Protein AF-A0A7K9TQT8-F1 (afdb_monomer_lite)

Secondary structure (DSSP, 8-state):
--SGGGSSTT-EEEEETTEEEEE--------S-S---HHHHHTSPP---SS---EEEEEEETTTTEEEEEEE-SSS--SS-BSSHHHHHHH-

Sequence (92 aa):
CSSDGNCPGSERCCSTGCGRECRLPAEGPAASNGPVSLGDICYLPPVPGPCKGRFLRYAYNPATGTCQPFTYGGCGGNPNNFRMVKECQQVC

Structure (mmCIF, N/CA/C/O backbone):
data_AF-A0A7K9TQT8-F1
#
_entry.id   AF-A0A7K9TQT8-F1
#
loop_
_atom_site.group_PDB
_atom_site.id
_atom_site.type_symbol
_atom_site.label_atom_id
_atom_site.label_alt_id
_atom_site.label_comp_id
_atom_site.label_asym_id
_atom_site.label_entity_id
_atom_site.label_seq_id
_atom_site.pdbx_PDB_ins_code
_atom_site.Cartn_x
_atom_site.Cartn_y
_atom_site.Cartn_z
_atom_site.occupancy
_atom_site.B_iso_or_equiv
_atom_site.auth_seq_id
_atom_site.auth_comp_id
_atom_site.auth_asym_id
_atom_site.auth_atom_id
_atom_site.pdbx_PDB_model_num
ATOM 1 N N . CYS A 1 1 ? 3.543 37.899 10.092 1.00 85.31 1 CYS A N 1
ATOM 2 C CA . CYS A 1 1 ? 3.268 37.142 11.341 1.00 85.31 1 CYS A CA 1
ATOM 3 C C . CYS A 1 1 ? 4.482 37.114 12.262 1.00 85.31 1 CYS A C 1
ATOM 5 O O . CYS A 1 1 ? 5.602 37.294 11.793 1.00 85.31 1 CYS A O 1
ATOM 7 N N . SER A 1 2 ? 4.278 36.861 13.558 1.00 88.19 2 SER A N 1
ATOM 8 C CA . SER A 1 2 ? 5.375 36.733 14.535 1.00 88.19 2 SER A CA 1
ATOM 9 C C . SER A 1 2 ? 5.626 35.289 14.982 1.00 88.19 2 SER A C 1
ATOM 11 O O . SER A 1 2 ? 6.758 34.961 15.333 1.00 88.19 2 SER A O 1
ATOM 13 N N . SER A 1 3 ? 4.599 34.438 14.922 1.00 88.25 3 SER A N 1
ATOM 14 C CA . SER A 1 3 ? 4.609 33.004 15.238 1.00 88.25 3 SER A CA 1
ATOM 15 C C . SER A 1 3 ? 3.466 32.294 14.496 1.00 88.25 3 SER A C 1
ATOM 17 O O . SER A 1 3 ? 2.572 32.960 13.970 1.00 88.25 3 SER A O 1
ATOM 19 N N . ASP A 1 4 ? 3.481 30.957 14.460 1.00 87.62 4 ASP A N 1
ATOM 20 C CA . ASP A 1 4 ? 2.464 30.144 13.767 1.00 87.62 4 ASP A CA 1
ATOM 21 C C . ASP A 1 4 ? 1.035 30.433 14.260 1.00 87.62 4 ASP A C 1
ATOM 23 O O . ASP A 1 4 ? 0.114 30.534 13.462 1.00 87.62 4 ASP A O 1
ATOM 27 N N . GLY A 1 5 ? 0.847 30.671 15.563 1.00 86.75 5 GLY A N 1
ATOM 28 C CA . GLY A 1 5 ? -0.470 30.964 16.149 1.00 86.75 5 GLY A CA 1
ATOM 29 C C . GLY A 1 5 ? -1.041 32.347 15.810 1.00 86.75 5 GLY A C 1
ATOM 30 O O . GLY A 1 5 ? -2.108 32.706 16.294 1.00 86.75 5 GLY A O 1
ATOM 31 N N . ASN A 1 6 ? -0.322 33.164 15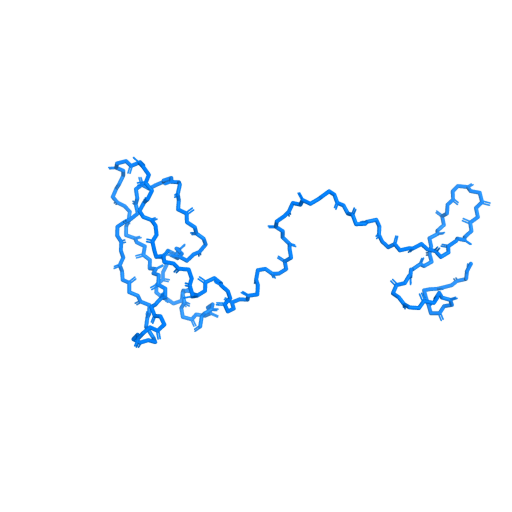.038 1.00 92.06 6 ASN A N 1
ATOM 32 C CA . ASN A 1 6 ? -0.827 34.430 14.495 1.00 92.06 6 ASN A CA 1
ATOM 33 C C . ASN A 1 6 ? -1.306 34.286 13.045 1.00 92.06 6 ASN A C 1
ATOM 35 O O . ASN A 1 6 ? -1.684 35.290 12.443 1.00 92.06 6 ASN A O 1
ATOM 39 N N . CYS A 1 7 ? -1.265 33.073 12.490 1.00 89.75 7 CYS A N 1
ATOM 40 C CA . CYS A 1 7 ? -1.718 32.795 11.139 1.00 89.75 7 CYS A CA 1
ATOM 41 C C . CYS A 1 7 ? -3.126 32.180 11.131 1.00 89.75 7 CYS A C 1
ATOM 43 O O . CYS A 1 7 ? -3.450 31.374 12.007 1.00 89.75 7 CYS A O 1
ATOM 45 N N . PRO A 1 8 ? -3.989 32.576 10.181 1.00 89.12 8 PRO A N 1
ATOM 46 C CA . PRO A 1 8 ? -5.335 32.035 10.069 1.00 89.12 8 PRO A CA 1
ATOM 47 C C . PRO A 1 8 ? -5.317 30.580 9.575 1.00 89.12 8 PRO A C 1
ATOM 49 O O . PRO A 1 8 ? -4.548 30.196 8.696 1.00 89.12 8 PRO A O 1
ATOM 52 N N . GLY A 1 9 ? -6.213 29.758 10.122 1.00 85.75 9 GLY A N 1
ATOM 53 C CA . GLY A 1 9 ? -6.376 28.370 9.687 1.00 85.75 9 GLY A CA 1
ATOM 54 C C . GLY A 1 9 ? -5.150 27.497 9.977 1.00 85.75 9 GLY A C 1
ATOM 55 O O . GLY A 1 9 ? -4.705 27.406 11.118 1.00 85.75 9 GLY A O 1
ATOM 56 N N . SER A 1 10 ? -4.653 26.805 8.949 1.00 84.44 10 SER A N 1
ATOM 57 C CA . SER A 1 10 ? -3.506 25.882 9.011 1.00 84.44 10 SER A CA 1
ATOM 58 C C . SER A 1 10 ? -2.198 26.490 8.484 1.00 84.44 10 SER A C 1
ATOM 60 O O . SER A 1 10 ? -1.213 25.779 8.265 1.00 84.44 10 SER A O 1
ATOM 62 N N . GLU A 1 11 ? -2.181 27.799 8.255 1.00 90.75 11 GLU A N 1
ATOM 63 C CA . GLU A 1 11 ? -0.997 28.526 7.817 1.00 90.75 11 GLU A CA 1
ATOM 64 C C . GLU A 1 11 ? 0.080 28.568 8.903 1.00 90.75 11 GLU A C 1
ATOM 66 O O . GLU A 1 11 ? -0.194 28.487 10.101 1.00 90.75 11 GLU A O 1
ATOM 71 N N . ARG A 1 12 ? 1.337 28.710 8.478 1.00 88.56 12 ARG A N 1
ATOM 72 C CA . ARG A 1 12 ? 2.481 28.821 9.386 1.00 88.56 12 ARG A CA 1
ATOM 73 C C . ARG A 1 12 ? 3.274 30.071 9.083 1.00 88.56 12 ARG A C 1
ATOM 75 O O . ARG A 1 12 ? 3.252 30.585 7.963 1.00 88.56 12 ARG A O 1
ATOM 82 N N . CYS A 1 13 ? 3.987 30.554 10.090 1.00 92.75 13 CYS A N 1
ATOM 83 C CA . CYS A 1 13 ? 4.739 31.780 9.955 1.00 92.75 13 CYS A CA 1
ATOM 84 C C . CYS A 1 13 ? 6.127 31.506 9.380 1.00 92.75 13 CYS A C 1
ATOM 86 O O . CYS A 1 13 ? 6.998 30.963 10.061 1.00 92.75 13 CYS A O 1
ATOM 88 N N . CYS A 1 14 ? 6.362 31.914 8.134 1.00 91.50 14 CYS A N 1
ATOM 89 C CA . CYS A 1 14 ? 7.641 31.715 7.464 1.00 91.50 14 CYS A CA 1
ATOM 90 C C . CYS A 1 14 ? 8.421 33.025 7.344 1.00 91.50 14 CYS A C 1
ATOM 92 O O . CYS A 1 14 ? 7.896 34.050 6.909 1.00 91.50 14 CYS A O 1
ATOM 94 N N . SER A 1 15 ? 9.713 32.974 7.668 1.00 90.88 15 SER A N 1
ATOM 95 C CA . SER A 1 15 ? 10.655 34.051 7.359 1.00 90.88 15 SER A CA 1
ATOM 96 C C . SER A 1 15 ? 11.085 33.932 5.899 1.00 90.88 15 SER A C 1
ATOM 98 O O . SER A 1 15 ? 11.888 33.076 5.540 1.00 90.88 15 SER A O 1
ATOM 100 N N . THR A 1 16 ? 10.529 34.782 5.049 1.00 82.25 16 THR A N 1
ATOM 101 C CA . THR A 1 16 ? 11.031 35.018 3.693 1.00 82.25 16 THR A CA 1
ATOM 102 C C . THR A 1 16 ? 12.282 35.900 3.744 1.00 82.25 16 THR A C 1
ATOM 104 O O . THR A 1 16 ? 12.546 36.559 4.750 1.00 82.25 16 THR A O 1
ATOM 107 N N . GLY A 1 17 ? 13.039 35.967 2.645 1.00 81.06 17 GLY A N 1
ATOM 108 C CA . GLY A 1 17 ? 14.232 36.821 2.548 1.00 81.06 17 GLY A CA 1
ATOM 109 C C . GLY A 1 17 ? 13.977 38.323 2.752 1.00 81.06 17 GLY A C 1
ATOM 110 O O . GLY A 1 17 ? 14.928 39.060 2.985 1.00 81.06 17 GLY A O 1
ATOM 111 N N . CYS A 1 18 ? 12.717 38.777 2.706 1.00 85.38 18 CYS A N 1
ATOM 112 C CA . CYS A 1 18 ? 12.339 40.179 2.919 1.00 85.38 18 CYS A CA 1
ATOM 113 C C . CYS A 1 18 ? 11.501 40.417 4.188 1.00 85.38 18 CYS A C 1
ATOM 115 O O . CYS A 1 18 ? 11.350 41.564 4.599 1.00 85.38 18 CYS A O 1
ATOM 117 N N . GLY A 1 19 ? 10.941 39.379 4.816 1.00 88.62 19 GLY A N 1
ATOM 118 C CA . GLY A 1 19 ? 10.030 39.553 5.951 1.00 88.62 19 GLY A CA 1
ATOM 119 C C . GLY A 1 19 ? 9.310 38.277 6.379 1.00 88.62 19 GLY A C 1
ATOM 120 O O . GLY A 1 19 ? 9.545 37.206 5.827 1.00 88.62 19 GLY A O 1
ATOM 121 N N . ARG A 1 20 ? 8.423 38.376 7.373 1.00 92.38 20 ARG A N 1
ATOM 122 C CA . ARG A 1 20 ? 7.656 37.231 7.889 1.00 92.38 2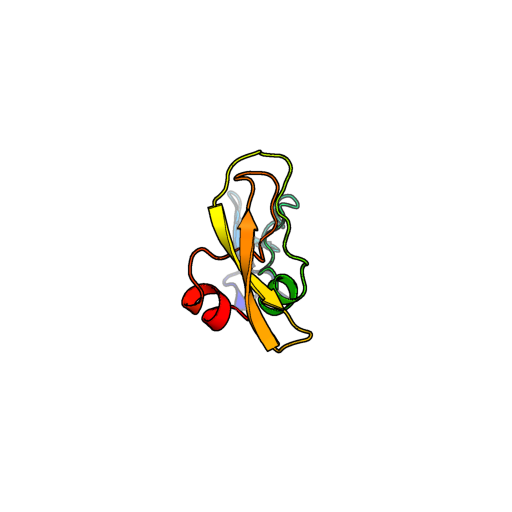0 ARG A CA 1
ATOM 123 C C . ARG A 1 20 ? 6.225 37.232 7.379 1.00 92.38 20 ARG A C 1
ATOM 125 O O . ARG A 1 20 ? 5.463 38.135 7.725 1.00 92.38 20 ARG A O 1
ATOM 132 N N . GLU A 1 21 ? 5.844 36.174 6.683 1.00 92.12 21 GLU A N 1
ATOM 133 C CA . GLU A 1 21 ? 4.517 36.028 6.085 1.00 92.12 21 GLU A CA 1
ATOM 134 C C . GLU A 1 21 ? 3.857 34.716 6.519 1.00 92.12 21 GLU A C 1
ATOM 136 O O . GLU A 1 21 ? 4.547 33.711 6.727 1.00 92.12 21 GLU A O 1
ATOM 141 N N . CYS A 1 22 ? 2.533 34.736 6.685 1.00 91.19 22 CYS A N 1
ATOM 142 C CA . CYS A 1 22 ? 1.754 33.518 6.860 1.00 91.19 22 CYS A CA 1
ATOM 143 C C . CYS A 1 22 ? 1.634 32.836 5.510 1.00 91.19 22 CYS A C 1
ATOM 145 O O . CYS A 1 22 ? 1.148 33.412 4.539 1.00 91.19 22 CYS A O 1
ATOM 147 N N . ARG A 1 23 ? 2.120 31.604 5.429 1.00 89.75 23 ARG A N 1
ATOM 148 C CA . ARG A 1 23 ? 2.029 30.832 4.202 1.00 89.75 23 ARG A CA 1
ATOM 149 C C . ARG A 1 23 ? 1.513 29.452 4.536 1.00 89.75 23 ARG A C 1
ATOM 151 O O . ARG A 1 23 ? 1.967 28.817 5.493 1.00 89.75 23 ARG A O 1
ATOM 158 N N . LEU A 1 24 ? 0.583 28.977 3.719 1.00 84.19 24 LEU A N 1
ATOM 159 C CA . LEU A 1 24 ? 0.258 27.562 3.701 1.00 84.19 24 LEU A CA 1
ATOM 160 C C . LEU A 1 24 ? 1.546 26.786 3.386 1.00 84.19 24 LEU A C 1
ATOM 162 O O . LEU A 1 24 ? 2.301 27.200 2.493 1.00 84.19 24 LEU A O 1
ATOM 166 N N . PRO A 1 25 ? 1.838 25.688 4.104 1.00 76.12 25 PRO A N 1
ATOM 167 C CA . PRO A 1 25 ? 2.895 24.774 3.698 1.00 76.12 25 PRO A CA 1
ATOM 168 C C . PRO A 1 25 ? 2.706 24.465 2.215 1.00 76.12 25 PRO A C 1
ATOM 170 O O . PRO A 1 25 ? 1.589 24.168 1.800 1.00 76.12 25 PRO A O 1
ATOM 173 N N . ALA A 1 26 ? 3.759 24.620 1.408 1.00 65.69 26 ALA A N 1
ATOM 174 C CA . ALA A 1 26 ? 3.657 24.330 -0.013 1.00 65.69 26 ALA A CA 1
ATOM 175 C C . ALA A 1 26 ? 3.155 22.889 -0.157 1.00 65.69 26 ALA A C 1
ATOM 177 O O . ALA A 1 26 ? 3.853 21.958 0.248 1.00 65.69 26 ALA A O 1
ATOM 178 N N . GLU A 1 27 ? 1.942 22.718 -0.686 1.00 59.31 27 GLU A N 1
ATOM 179 C CA . GLU A 1 27 ? 1.471 21.420 -1.140 1.00 59.31 27 GLU A CA 1
ATOM 180 C C . GLU A 1 27 ? 2.420 21.013 -2.264 1.00 59.31 27 GLU A C 1
ATOM 182 O O . GLU A 1 27 ? 2.377 21.534 -3.381 1.00 59.31 27 GLU A O 1
ATOM 187 N N . GLY A 1 28 ? 3.396 20.179 -1.900 1.00 50.38 28 GLY A N 1
ATOM 188 C CA . GLY A 1 28 ? 4.346 19.595 -2.828 1.00 50.38 28 GLY A CA 1
ATOM 189 C C . GLY A 1 28 ? 3.611 18.838 -3.933 1.00 50.38 28 GLY A C 1
ATOM 190 O O . GLY A 1 28 ? 2.415 18.558 -3.815 1.00 50.38 28 GLY A O 1
ATOM 191 N N . PRO A 1 29 ? 4.312 18.502 -5.026 1.00 50.09 29 PRO A N 1
ATOM 192 C CA . PRO A 1 29 ? 3.679 17.897 -6.184 1.00 50.09 29 PRO A CA 1
ATOM 193 C C . PRO A 1 29 ? 2.968 16.623 -5.733 1.00 50.09 29 PRO A C 1
ATOM 195 O O . PRO A 1 29 ? 3.500 15.883 -4.905 1.00 50.09 29 PRO A O 1
ATOM 198 N N . ALA A 1 30 ? 1.773 16.380 -6.266 1.00 54.72 30 ALA A N 1
ATOM 199 C CA . ALA A 1 30 ? 1.035 15.146 -6.062 1.00 54.72 30 ALA A CA 1
ATOM 200 C C . ALA A 1 30 ? 1.962 13.926 -6.238 1.00 54.72 30 ALA A C 1
ATOM 202 O O . ALA A 1 30 ? 2.285 13.517 -7.350 1.00 54.72 30 ALA A O 1
ATOM 203 N N . ALA A 1 31 ? 2.396 13.358 -5.118 1.00 48.38 31 ALA A N 1
ATOM 204 C CA . ALA A 1 31 ? 3.147 12.119 -5.033 1.00 48.38 31 ALA A CA 1
ATOM 205 C C . ALA A 1 31 ? 2.587 11.328 -3.850 1.00 48.38 31 ALA A C 1
ATOM 207 O O . ALA A 1 31 ? 3.201 11.260 -2.792 1.00 48.38 31 ALA A O 1
ATOM 208 N N . SER A 1 32 ? 1.366 10.811 -4.030 1.00 49.84 32 SER A N 1
ATOM 209 C CA . SER A 1 32 ? 0.883 9.529 -3.487 1.00 49.84 32 SER A CA 1
ATOM 210 C C . SER A 1 32 ? 1.410 9.088 -2.109 1.00 49.84 32 SER A C 1
ATOM 212 O O . SER A 1 32 ? 1.791 7.934 -1.945 1.00 49.84 32 SER A O 1
ATOM 214 N N . ASN A 1 33 ? 1.440 9.991 -1.133 1.00 46.47 33 ASN A N 1
ATOM 215 C CA . ASN A 1 33 ? 1.737 9.720 0.270 1.00 46.47 33 ASN A CA 1
ATOM 216 C C . ASN A 1 33 ? 1.000 10.753 1.135 1.00 46.47 33 ASN A C 1
ATOM 218 O O . ASN A 1 33 ? 1.584 11.418 1.988 1.00 46.47 33 ASN A O 1
ATOM 222 N N . GLY A 1 34 ? -0.325 10.838 0.966 1.00 47.12 34 GLY A N 1
ATOM 223 C CA . GLY A 1 34 ? -1.124 10.940 2.188 1.00 47.12 34 GLY A CA 1
ATOM 224 C C . GLY A 1 34 ? -0.742 9.757 3.090 1.00 47.12 34 GLY A C 1
ATOM 225 O O . GLY A 1 34 ? -0.193 8.774 2.574 1.00 47.12 34 GLY A O 1
ATOM 226 N N . PRO A 1 35 ? -0.998 9.783 4.408 1.00 52.72 35 PRO A N 1
ATOM 227 C CA . PRO A 1 35 ? -1.092 8.511 5.104 1.00 52.72 35 PRO A CA 1
ATOM 228 C C . PRO A 1 35 ? -2.080 7.702 4.265 1.00 52.72 35 PRO A C 1
ATOM 230 O O . PRO A 1 35 ? -3.240 8.094 4.150 1.00 52.72 35 PRO A O 1
ATOM 233 N N . VAL A 1 36 ? -1.599 6.678 3.551 1.00 51.50 36 VAL A N 1
ATOM 234 C CA . VAL A 1 36 ? -2.497 5.683 2.986 1.00 51.50 36 VAL A CA 1
ATOM 235 C C . VAL A 1 36 ? -3.245 5.253 4.224 1.00 51.50 36 VAL A C 1
ATOM 237 O O . VAL A 1 36 ? -2.602 4.779 5.167 1.00 51.50 36 VAL A O 1
ATOM 240 N N . SER A 1 37 ? -4.525 5.626 4.315 1.00 57.22 37 SER A N 1
ATOM 241 C CA . SER A 1 37 ? -5.277 5.382 5.532 1.00 57.22 37 SER A CA 1
ATOM 242 C C . SER A 1 37 ? -5.100 3.899 5.775 1.00 57.22 37 SER A C 1
ATOM 244 O O . SER A 1 37 ? -5.265 3.119 4.842 1.00 57.22 37 SER A O 1
ATOM 246 N N . LEU A 1 38 ? -4.595 3.512 6.944 1.00 60.78 38 LEU A N 1
ATOM 247 C CA . LEU A 1 38 ? -4.095 2.150 7.149 1.00 60.78 38 LEU A CA 1
ATOM 248 C C . LEU A 1 38 ? -5.177 1.121 6.767 1.00 60.78 38 LEU A C 1
ATOM 250 O O . LEU A 1 38 ? -4.881 0.105 6.149 1.00 60.78 38 LEU A O 1
ATOM 254 N N . GLY A 1 39 ? -6.443 1.497 6.988 1.00 64.31 39 GLY A N 1
ATOM 255 C CA . GLY A 1 39 ? -7.620 0.785 6.505 1.00 64.31 39 GLY A CA 1
ATOM 256 C C . GLY A 1 39 ? -7.674 0.590 4.985 1.00 64.31 39 GLY A C 1
ATOM 257 O O . GLY A 1 39 ? -7.949 -0.519 4.549 1.00 64.31 39 GLY A O 1
ATOM 258 N N . ASP A 1 40 ? -7.361 1.593 4.164 1.00 82.81 40 ASP A N 1
ATOM 259 C CA . ASP A 1 40 ? -7.428 1.512 2.698 1.00 82.81 40 ASP A CA 1
ATOM 260 C C . ASP A 1 40 ? -6.497 0.433 2.127 1.00 82.81 40 ASP A C 1
ATOM 262 O O . ASP A 1 40 ? -6.868 -0.236 1.164 1.00 82.81 40 ASP A O 1
ATOM 266 N N . ILE A 1 41 ? -5.319 0.206 2.733 1.00 91.62 41 ILE A N 1
ATOM 267 C CA . ILE A 1 41 ? -4.394 -0.867 2.318 1.00 91.62 41 ILE A CA 1
ATOM 268 C C . ILE A 1 41 ? -5.071 -2.229 2.458 1.00 91.62 41 ILE A C 1
ATOM 270 O O . ILE A 1 41 ? -4.978 -3.071 1.568 1.00 91.62 41 ILE A O 1
ATOM 274 N N . CYS A 1 42 ? -5.775 -2.435 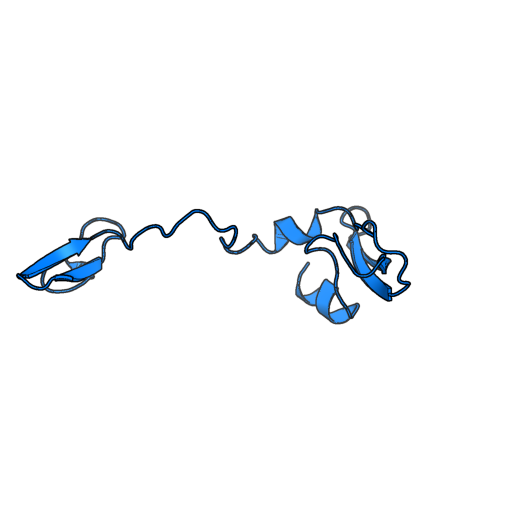3.562 1.00 93.44 42 CYS A N 1
ATOM 275 C CA . CYS A 1 42 ? -6.325 -3.725 3.955 1.00 93.44 42 CYS A CA 1
ATOM 276 C C . CYS A 1 42 ? -7.495 -4.168 3.069 1.00 93.44 42 CYS A C 1
ATOM 278 O O . CYS A 1 42 ? -7.781 -5.359 2.974 1.00 93.44 42 CYS A O 1
ATOM 280 N N . TYR A 1 43 ? -8.129 -3.234 2.356 1.00 91.50 43 TYR A N 1
ATOM 281 C CA . TYR A 1 43 ? -9.189 -3.533 1.390 1.00 91.50 43 TYR A CA 1
ATOM 282 C C . TYR A 1 43 ? -8.683 -3.717 -0.048 1.00 91.50 43 TYR A C 1
ATOM 284 O O . TYR A 1 43 ? -9.470 -4.071 -0.928 1.00 91.50 43 TYR A O 1
ATOM 292 N N . LEU A 1 44 ? -7.388 -3.515 -0.320 1.00 94.00 44 LEU A N 1
ATOM 293 C CA . LEU A 1 44 ? -6.833 -3.775 -1.649 1.00 94.00 44 LEU A CA 1
ATOM 294 C C . LEU A 1 44 ? -6.753 -5.286 -1.922 1.00 94.00 44 LEU A C 1
ATOM 296 O O . LEU A 1 44 ? -6.400 -6.055 -1.032 1.00 94.00 44 LEU A O 1
ATOM 300 N N . PRO A 1 45 ? -6.996 -5.751 -3.157 1.00 95.50 45 PRO A N 1
ATOM 301 C CA . PRO A 1 45 ? -6.816 -7.160 -3.496 1.00 95.50 45 PRO A CA 1
ATOM 302 C C . PRO A 1 45 ? -5.323 -7.541 -3.510 1.00 95.50 45 PRO A C 1
ATOM 304 O O . PRO A 1 45 ? -4.500 -6.713 -3.899 1.00 95.50 45 PRO A O 1
ATOM 307 N N . PRO A 1 46 ? -4.929 -8.781 -3.171 1.00 95.88 46 PRO A N 1
ATOM 308 C CA . PRO A 1 46 ? -3.552 -9.237 -3.358 1.00 95.88 46 PRO A CA 1
ATOM 309 C C . PRO A 1 46 ? -3.179 -9.268 -4.848 1.00 95.88 46 PRO A C 1
ATOM 311 O O . PRO A 1 46 ? -3.902 -9.834 -5.668 1.00 95.88 46 PRO A O 1
ATOM 314 N N . VAL A 1 47 ? -2.024 -8.697 -5.205 1.00 97.75 47 VAL A N 1
ATOM 315 C CA . VAL A 1 47 ? -1.552 -8.619 -6.600 1.00 97.75 47 VAL A CA 1
ATOM 316 C C . VAL A 1 47 ? -0.242 -9.400 -6.770 1.00 97.75 47 VAL A C 1
ATOM 318 O O . VAL A 1 47 ? 0.795 -8.961 -6.263 1.00 97.75 47 VAL A O 1
ATOM 321 N N . PRO A 1 48 ? -0.241 -10.533 -7.506 1.00 97.56 48 PRO A N 1
ATOM 322 C CA . PRO A 1 48 ? 0.982 -11.272 -7.831 1.00 97.56 48 PRO A CA 1
ATOM 323 C C . PRO A 1 48 ? 1.956 -10.461 -8.692 1.00 97.56 48 PRO A C 1
ATOM 325 O O . PRO A 1 48 ? 3.167 -10.576 -8.528 1.00 97.56 48 PRO A O 1
ATOM 328 N N . GLY A 1 49 ? 1.426 -9.620 -9.579 1.00 97.38 49 GLY A N 1
ATOM 329 C CA . GLY A 1 49 ? 2.200 -8.835 -10.534 1.00 97.38 49 GLY A CA 1
ATOM 330 C C . GLY A 1 49 ? 2.791 -9.669 -11.684 1.00 97.38 49 GLY A C 1
ATOM 331 O O . GLY A 1 49 ? 2.620 -10.887 -11.728 1.00 97.38 49 GLY A O 1
ATOM 332 N N . PRO A 1 50 ? 3.448 -9.022 -12.664 1.00 97.44 50 PRO A N 1
ATOM 333 C CA . PRO A 1 50 ? 3.821 -9.662 -13.930 1.00 97.44 50 PRO A CA 1
ATOM 334 C C . PRO A 1 50 ? 5.131 -10.465 -13.875 1.00 97.44 50 PRO A C 1
ATOM 336 O O . PRO A 1 50 ? 5.416 -11.251 -14.779 1.00 97.44 50 PRO A O 1
ATOM 339 N N . CYS A 1 51 ? 5.957 -10.264 -12.845 1.00 98.06 51 CYS A N 1
ATOM 340 C CA . CYS A 1 51 ? 7.205 -11.008 -12.692 1.00 98.06 51 CYS A CA 1
ATOM 341 C C . CYS A 1 51 ? 6.947 -12.484 -12.337 1.00 98.06 51 CYS A C 1
ATOM 343 O O . CYS A 1 51 ? 5.960 -12.823 -11.694 1.00 98.06 51 CYS A O 1
ATOM 345 N N . LYS A 1 52 ? 7.861 -13.379 -12.734 1.00 97.19 52 LYS A N 1
ATOM 346 C CA . LYS A 1 52 ? 7.723 -14.843 -12.566 1.00 97.19 52 LYS A CA 1
ATOM 347 C C . LYS A 1 52 ? 8.427 -15.403 -11.321 1.00 97.19 52 LYS A C 1
ATOM 349 O O . LYS A 1 52 ? 8.648 -16.610 -11.228 1.00 97.19 52 LYS A O 1
ATOM 354 N N . GLY A 1 53 ? 8.817 -14.540 -10.384 1.00 96.81 53 GLY A N 1
ATOM 355 C CA . GLY A 1 53 ? 9.341 -14.967 -9.090 1.00 96.81 53 GLY A CA 1
ATOM 356 C C . GLY A 1 53 ? 8.269 -15.676 -8.260 1.00 96.81 53 GLY A C 1
ATOM 357 O O . GLY A 1 53 ? 7.075 -15.564 -8.525 1.00 96.81 53 GLY A O 1
ATOM 358 N N . ARG A 1 54 ? 8.690 -16.431 -7.245 1.00 97.25 54 ARG A N 1
ATOM 359 C CA . ARG A 1 54 ? 7.778 -17.113 -6.317 1.00 97.25 54 ARG A CA 1
ATOM 360 C C . ARG A 1 54 ? 8.138 -16.718 -4.896 1.00 97.25 54 ARG A C 1
ATOM 362 O O . ARG A 1 54 ? 8.903 -17.404 -4.227 1.00 97.25 54 ARG A O 1
ATOM 369 N N . PHE A 1 55 ? 7.613 -15.579 -4.460 1.00 98.00 55 PHE A N 1
ATOM 370 C CA . PHE A 1 55 ? 7.829 -15.063 -3.114 1.00 98.00 55 PHE A CA 1
ATOM 371 C C . PHE A 1 55 ? 6.574 -15.271 -2.274 1.00 98.00 55 PHE A C 1
ATOM 373 O O . PHE A 1 55 ? 5.503 -14.791 -2.640 1.00 98.00 55 PHE A O 1
ATOM 380 N N . LEU A 1 56 ? 6.707 -15.957 -1.138 1.00 97.88 56 LEU A N 1
ATOM 381 C CA . LEU A 1 56 ? 5.631 -16.045 -0.155 1.00 97.88 56 LEU A CA 1
ATOM 382 C C . LEU A 1 56 ? 5.425 -14.670 0.488 1.00 97.88 56 LEU A C 1
ATOM 384 O O . LEU A 1 56 ? 6.369 -14.080 1.018 1.00 97.88 56 LEU A O 1
ATOM 388 N N . ARG A 1 57 ? 4.196 -14.166 0.416 1.00 98.19 57 ARG A N 1
ATOM 389 C CA . ARG A 1 57 ? 3.756 -12.906 1.021 1.00 98.19 57 ARG A CA 1
ATOM 390 C C . ARG A 1 57 ? 2.404 -13.101 1.684 1.00 98.19 57 ARG A C 1
ATOM 392 O O . ARG A 1 57 ? 1.747 -14.109 1.448 1.00 98.19 57 ARG A O 1
ATOM 399 N N . TYR A 1 58 ? 2.003 -12.146 2.509 1.00 98.25 58 TYR A N 1
ATOM 400 C CA . TYR A 1 58 ? 0.728 -12.153 3.217 1.00 98.25 58 TYR A CA 1
ATOM 401 C C . TYR A 1 58 ? -0.084 -10.928 2.815 1.00 98.25 58 TYR A C 1
ATOM 403 O O . TYR A 1 58 ? 0.480 -9.847 2.669 1.00 98.25 58 TYR A O 1
ATOM 411 N N . ALA A 1 59 ? -1.386 -11.100 2.637 1.00 97.69 59 ALA A N 1
ATOM 412 C CA . ALA A 1 59 ? -2.328 -10.021 2.368 1.00 97.69 59 ALA A CA 1
ATOM 413 C C . ALA A 1 59 ? -3.533 -10.159 3.299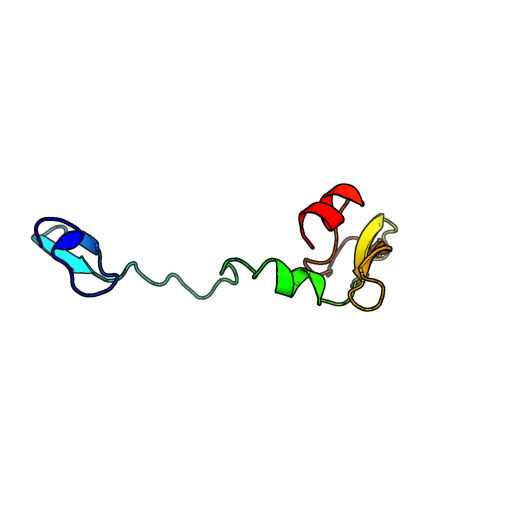 1.00 97.69 59 ALA A C 1
ATOM 415 O O . ALA A 1 59 ? -3.950 -11.277 3.611 1.00 97.69 59 ALA A O 1
ATOM 416 N N . TYR A 1 60 ? -4.086 -9.040 3.750 1.00 97.56 60 TYR A N 1
ATOM 417 C CA . TYR A 1 60 ? -5.305 -9.037 4.545 1.00 97.56 60 TYR A CA 1
ATOM 418 C C . TYR A 1 60 ? -6.512 -9.349 3.663 1.00 97.56 60 TYR A C 1
ATOM 420 O O . TYR A 1 60 ? -6.651 -8.799 2.570 1.00 97.56 60 TYR A O 1
ATOM 428 N N . ASN A 1 61 ? -7.376 -10.240 4.142 1.00 96.06 61 ASN A N 1
ATOM 429 C CA . ASN A 1 61 ? -8.646 -10.563 3.518 1.00 96.06 61 ASN A CA 1
ATOM 430 C C . ASN A 1 61 ? -9.788 -10.038 4.406 1.00 96.06 61 ASN A C 1
ATOM 432 O O . ASN A 1 61 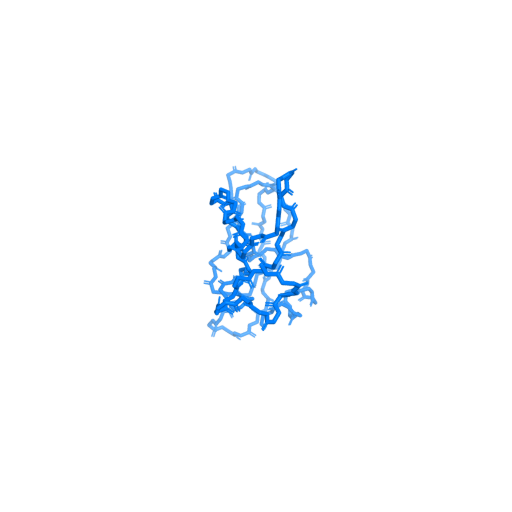? -10.071 -10.650 5.441 1.00 96.06 61 ASN A O 1
ATOM 436 N N . PRO A 1 62 ? -10.475 -8.947 4.017 1.00 91.81 62 PRO A N 1
ATOM 437 C CA . PRO A 1 62 ? -11.546 -8.358 4.820 1.00 91.81 62 PRO A CA 1
ATOM 438 C C . PRO A 1 62 ? -12.796 -9.240 4.898 1.00 91.81 62 PRO A C 1
ATOM 440 O O . PRO A 1 62 ? -13.565 -9.115 5.845 1.00 91.81 62 PRO A O 1
ATOM 443 N N . ALA A 1 63 ? -12.996 -10.166 3.952 1.00 92.38 63 ALA A N 1
ATOM 444 C CA . ALA A 1 63 ? -14.127 -11.092 3.995 1.00 92.38 63 ALA A CA 1
ATOM 445 C C . ALA A 1 63 ? -13.967 -12.147 5.099 1.00 92.38 63 ALA A C 1
ATOM 447 O O . ALA A 1 63 ? -14.956 -12.611 5.659 1.00 92.38 63 ALA A O 1
ATOM 448 N N . THR A 1 64 ? -12.726 -12.528 5.417 1.00 94.38 64 THR A N 1
ATOM 449 C CA . THR A 1 64 ? -12.423 -13.485 6.492 1.00 94.38 64 THR A CA 1
ATOM 450 C C . THR A 1 64 ? -11.861 -12.823 7.747 1.00 94.38 64 THR A C 1
ATOM 452 O O . THR A 1 64 ? -11.707 -13.502 8.758 1.00 94.38 64 THR A O 1
ATOM 455 N N . GLY A 1 65 ? -11.512 -11.536 7.684 1.00 93.56 65 GLY A N 1
ATOM 456 C CA . GLY A 1 65 ? -10.835 -10.806 8.755 1.00 93.56 65 GLY A CA 1
ATOM 457 C C . GLY A 1 65 ? -9.441 -11.355 9.080 1.00 93.56 65 GLY A C 1
ATOM 458 O O . GLY A 1 65 ? -9.007 -11.281 10.227 1.00 93.56 65 GLY A O 1
ATOM 459 N N . THR A 1 66 ? -8.754 -11.982 8.115 1.00 96.06 66 THR A N 1
ATOM 460 C CA . THR A 1 66 ? -7.478 -12.678 8.365 1.00 96.06 66 THR A CA 1
ATOM 461 C C . THR A 1 66 ? -6.417 -12.391 7.309 1.00 96.06 66 THR A C 1
ATOM 463 O O . THR A 1 66 ? -6.710 -12.201 6.132 1.00 96.06 66 THR A O 1
ATOM 466 N N . CYS A 1 67 ? -5.151 -12.405 7.734 1.00 97.50 67 CYS A N 1
ATOM 467 C CA . CYS A 1 67 ? -3.991 -12.320 6.851 1.00 97.50 67 CYS A CA 1
ATOM 468 C C . CYS A 1 67 ? -3.690 -13.683 6.221 1.00 97.50 67 CYS A C 1
ATOM 470 O O . CYS A 1 67 ? -3.315 -14.626 6.920 1.00 97.50 67 CYS A O 1
ATOM 472 N N . GLN A 1 68 ? -3.834 -13.782 4.902 1.00 97.94 68 GLN A N 1
ATOM 473 C CA . GLN A 1 68 ? -3.705 -15.024 4.144 1.00 97.94 68 GLN A CA 1
ATOM 474 C C . GLN A 1 68 ? -2.440 -15.016 3.272 1.00 97.94 68 GLN A C 1
ATOM 476 O O . GLN A 1 68 ? -2.064 -13.966 2.740 1.00 97.94 68 GLN A O 1
ATOM 481 N N . PRO A 1 69 ? -1.755 -16.164 3.118 1.00 97.88 69 PRO A N 1
ATOM 482 C CA . PRO A 1 69 ? -0.583 -16.259 2.261 1.00 97.88 69 PRO A CA 1
ATOM 483 C C . PRO A 1 69 ? -0.964 -16.211 0.775 1.00 97.88 69 PRO A C 1
ATOM 485 O O . PRO A 1 69 ? -1.949 -16.812 0.353 1.00 97.88 69 PRO A O 1
ATOM 488 N N . PHE A 1 70 ? -0.132 -15.567 -0.040 1.00 97.88 70 PHE A N 1
ATOM 489 C CA . PHE A 1 70 ? -0.221 -15.594 -1.498 1.00 97.88 70 PHE A CA 1
ATOM 490 C C . PHE A 1 70 ? 1.172 -15.601 -2.144 1.00 97.88 70 PHE A C 1
ATOM 492 O O . PHE A 1 70 ? 2.186 -15.305 -1.506 1.00 97.88 70 PHE A O 1
ATOM 499 N N . THR A 1 71 ? 1.232 -15.971 -3.428 1.00 98.25 71 THR A N 1
ATOM 500 C CA . THR A 1 71 ? 2.478 -15.939 -4.208 1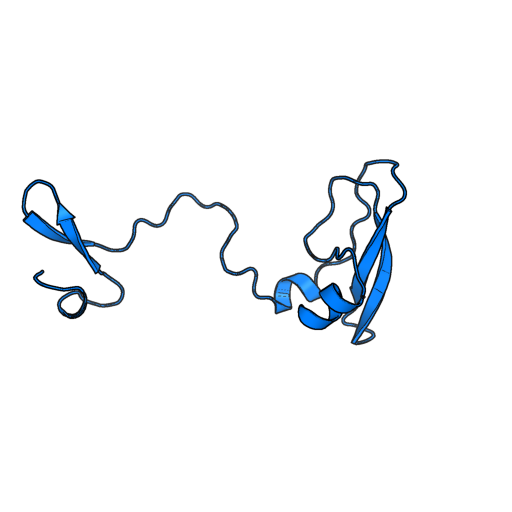.00 98.25 71 THR A CA 1
ATOM 501 C C . THR A 1 71 ? 2.616 -14.597 -4.916 1.00 98.25 71 THR A C 1
ATOM 503 O O . THR A 1 71 ? 1.800 -14.254 -5.769 1.00 98.25 71 THR A O 1
ATOM 506 N N . TYR A 1 72 ? 3.678 -13.865 -4.592 1.00 98.31 72 TYR A N 1
ATOM 507 C CA . TYR A 1 72 ? 4.068 -12.633 -5.261 1.00 98.31 72 TYR A CA 1
ATOM 508 C C . TYR A 1 72 ? 5.165 -12.898 -6.296 1.00 98.31 72 TYR A C 1
ATOM 510 O O . TYR A 1 72 ? 6.164 -13.560 -6.009 1.00 98.31 72 TYR A O 1
ATOM 518 N N . GLY A 1 73 ? 4.987 -12.331 -7.485 1.00 97.75 73 GLY A N 1
ATOM 519 C CA . GLY A 1 73 ? 5.877 -12.428 -8.637 1.00 97.75 73 GLY A CA 1
ATOM 520 C C . GLY A 1 73 ? 7.207 -11.694 -8.474 1.00 97.75 73 GLY A C 1
ATOM 521 O O . GLY A 1 73 ? 8.166 -11.984 -9.186 1.00 97.75 73 GLY A O 1
ATOM 522 N N . GLY A 1 74 ? 7.290 -10.751 -7.531 1.00 96.56 74 GLY A N 1
ATOM 523 C CA . GLY A 1 74 ? 8.499 -9.971 -7.241 1.00 96.56 74 GLY A CA 1
ATOM 524 C C . GLY A 1 74 ? 8.470 -8.530 -7.759 1.00 96.56 74 GLY A C 1
ATOM 525 O O . GLY A 1 74 ? 9.272 -7.721 -7.302 1.00 96.56 74 GLY A O 1
ATOM 526 N N . CYS A 1 75 ? 7.527 -8.178 -8.636 1.00 97.06 75 CYS A N 1
ATOM 527 C CA . CYS A 1 75 ? 7.313 -6.805 -9.104 1.00 97.06 75 CYS A CA 1
ATOM 528 C C . CYS A 1 75 ? 5.826 -6.529 -9.367 1.00 97.06 75 CYS A C 1
ATOM 530 O O . CYS A 1 75 ? 5.065 -7.472 -9.557 1.00 97.06 75 CYS A O 1
ATOM 532 N N . GLY A 1 76 ? 5.424 -5.252 -9.418 1.00 94.69 76 GLY A N 1
ATOM 533 C CA . GLY A 1 76 ? 4.081 -4.834 -9.851 1.00 94.69 76 GLY A CA 1
ATOM 534 C C . GLY A 1 76 ? 2.932 -5.219 -8.911 1.00 94.69 76 GLY A C 1
ATOM 535 O O . GLY A 1 76 ? 1.818 -5.422 -9.381 1.00 94.69 76 GLY A O 1
ATOM 536 N N . GLY A 1 77 ? 3.208 -5.372 -7.612 1.00 94.56 77 GLY A N 1
ATOM 537 C CA . GLY A 1 77 ? 2.187 -5.562 -6.577 1.00 94.56 77 GLY A CA 1
ATOM 538 C C . GLY A 1 77 ? 1.596 -4.242 -6.069 1.00 94.56 77 GLY A C 1
ATOM 539 O O . GLY A 1 77 ? 1.883 -3.171 -6.599 1.00 94.56 77 GLY A O 1
ATOM 540 N N . ASN A 1 78 ? 0.811 -4.320 -4.997 1.00 95.25 78 ASN A N 1
ATOM 541 C CA . ASN A 1 78 ? 0.298 -3.163 -4.260 1.00 95.25 78 ASN A CA 1
ATOM 542 C C . ASN A 1 78 ? 0.678 -3.259 -2.761 1.00 95.25 78 ASN A C 1
ATOM 544 O O . ASN A 1 78 ? 1.318 -4.240 -2.370 1.00 95.25 78 ASN A O 1
ATOM 548 N N . PRO A 1 79 ? 0.323 -2.263 -1.925 1.00 95.50 79 PRO A N 1
ATOM 549 C CA . PRO A 1 79 ? 0.685 -2.262 -0.505 1.00 95.50 79 PRO A CA 1
ATOM 550 C C . PRO A 1 79 ? 0.064 -3.368 0.366 1.00 95.50 79 PRO A C 1
ATOM 552 O O . PRO A 1 79 ? 0.603 -3.616 1.441 1.00 95.50 79 PRO A O 1
ATOM 555 N N . ASN A 1 80 ? -1.002 -4.067 -0.062 1.00 96.44 80 ASN A N 1
ATOM 556 C CA . ASN A 1 80 ? -1.532 -5.237 0.662 1.00 96.44 80 ASN A CA 1
ATOM 557 C C . ASN A 1 80 ? -0.655 -6.474 0.401 1.00 96.44 80 ASN A C 1
ATOM 559 O O . ASN A 1 80 ? -1.053 -7.452 -0.236 1.00 96.44 80 ASN A O 1
ATOM 563 N N . ASN A 1 81 ? 0.611 -6.367 0.799 1.00 97.25 81 ASN A N 1
ATOM 564 C CA . ASN A 1 81 ? 1.671 -7.315 0.500 1.00 97.25 81 ASN A CA 1
ATOM 565 C C . ASN A 1 81 ? 2.763 -7.225 1.572 1.00 97.25 81 ASN A C 1
ATOM 567 O O . ASN A 1 81 ? 3.727 -6.468 1.459 1.00 97.25 81 ASN A O 1
ATOM 571 N N . PHE A 1 82 ? 2.617 -8.048 2.600 1.00 97.31 82 PHE A N 1
ATOM 572 C CA . PHE A 1 82 ? 3.482 -8.081 3.771 1.00 97.31 82 PHE A CA 1
ATOM 573 C C . PHE A 1 82 ? 4.420 -9.285 3.724 1.00 97.31 82 PHE A C 1
ATOM 575 O O . PHE A 1 82 ? 4.101 -10.336 3.156 1.00 97.31 82 PHE A O 1
ATOM 582 N N . ARG A 1 83 ? 5.603 -9.160 4.331 1.00 96.94 83 ARG A N 1
ATOM 583 C CA . ARG A 1 83 ? 6.581 -10.262 4.376 1.00 96.94 83 ARG A CA 1
ATOM 584 C C . ARG A 1 83 ? 6.240 -11.275 5.458 1.00 96.94 83 ARG A C 1
ATOM 586 O O . ARG A 1 83 ? 6.561 -12.452 5.314 1.00 96.94 83 ARG A O 1
ATOM 593 N N . MET A 1 84 ? 5.601 -10.821 6.532 1.00 97.12 84 MET A N 1
ATOM 594 C CA . MET A 1 84 ? 5.245 -11.644 7.683 1.00 97.12 84 MET A CA 1
ATOM 595 C C . MET A 1 84 ? 3.759 -11.505 8.006 1.00 97.12 84 MET A C 1
ATOM 597 O O . MET A 1 84 ? 3.188 -10.424 7.894 1.00 97.12 84 MET A O 1
ATOM 601 N N . VAL A 1 85 ? 3.143 -12.581 8.500 1.00 96.44 85 VAL A N 1
ATOM 602 C CA . VAL A 1 85 ? 1.745 -12.546 8.962 1.00 96.44 85 VAL A CA 1
ATOM 603 C C . VAL A 1 85 ? 1.539 -11.539 10.100 1.00 96.44 85 VAL A C 1
ATOM 605 O O . VAL A 1 85 ? 0.540 -10.830 10.116 1.00 96.44 85 VAL A O 1
ATOM 608 N N . LYS A 1 86 ? 2.520 -11.414 11.007 1.00 96.38 86 LYS A N 1
ATOM 609 C CA . LYS A 1 86 ? 2.478 -10.471 12.134 1.00 96.38 86 LYS A CA 1
ATOM 610 C C . LYS A 1 86 ? 2.470 -9.014 11.671 1.00 96.38 86 LYS A C 1
ATOM 612 O O . LYS A 1 86 ? 1.774 -8.201 12.257 1.00 96.38 86 LYS A O 1
ATOM 617 N N . GLU A 1 87 ? 3.230 -8.702 10.622 1.00 94.69 87 GLU A N 1
ATOM 618 C CA . GLU A 1 87 ? 3.270 -7.366 10.018 1.00 94.69 87 GLU A CA 1
ATOM 619 C C . GLU A 1 87 ? 1.895 -7.010 9.440 1.00 94.69 87 GLU A C 1
ATOM 621 O O . GLU A 1 87 ? 1.342 -5.972 9.775 1.00 94.69 87 GLU A O 1
ATOM 626 N N . CYS A 1 88 ? 1.295 -7.927 8.678 1.00 95.75 88 CYS A N 1
ATOM 627 C CA . CYS A 1 88 ? -0.059 -7.763 8.150 1.00 95.75 88 CYS A CA 1
ATOM 628 C C . CYS A 1 88 ? -1.099 -7.524 9.263 1.00 95.75 88 CYS A C 1
ATOM 630 O O . CYS A 1 88 ? -1.898 -6.601 9.171 1.00 95.75 88 CYS A O 1
ATOM 632 N N . GLN A 1 89 ? -1.050 -8.307 10.346 1.00 94.19 89 GLN A N 1
ATOM 633 C CA . GLN A 1 89 ? -1.973 -8.172 11.483 1.00 94.19 89 GLN A CA 1
ATOM 634 C C . GLN A 1 89 ? -1.787 -6.875 12.277 1.00 94.19 89 GLN A C 1
ATOM 636 O O . GLN A 1 89 ? -2.729 -6.392 12.889 1.00 94.19 89 GLN A O 1
ATOM 641 N N . GLN A 1 90 ? -0.569 -6.332 12.324 1.00 92.31 90 GLN A N 1
ATOM 642 C CA . GLN A 1 90 ? -0.312 -5.045 12.972 1.00 92.31 90 GLN A CA 1
ATOM 643 C C . GLN A 1 90 ? -0.824 -3.869 12.138 1.00 92.31 90 GLN A C 1
ATOM 645 O O . GLN A 1 90 ? -1.081 -2.805 12.696 1.00 92.31 90 GLN A O 1
ATOM 650 N N . VAL A 1 91 ? -0.936 -4.057 10.822 1.00 90.38 91 VAL A N 1
ATOM 651 C CA . VAL A 1 91 ? -1.366 -3.023 9.883 1.00 90.38 91 VAL A CA 1
ATOM 652 C C . VAL A 1 91 ? -2.893 -3.006 9.683 1.00 90.38 91 VAL A C 1
ATOM 654 O O . VAL A 1 91 ? -3.411 -1.925 9.429 1.00 90.38 91 VAL A O 1
ATOM 657 N N . CYS A 1 92 ? -3.621 -4.127 9.816 1.00 90.69 92 CYS A N 1
ATOM 658 C CA . CYS A 1 92 ? -5.003 -4.255 9.299 1.00 90.69 92 CYS A CA 1
ATOM 659 C C . CYS A 1 92 ? -6.165 -4.556 10.274 1.00 90.69 92 CYS A C 1
ATOM 661 O O . CYS A 1 92 ? -6.080 -5.569 10.995 1.00 90.69 92 CYS A O 1
#

InterPro domains:
  IPR002223 Pancreatic trypsin inhibitor Kunitz domain [PF00014] (41-92)
  IPR002223 Pancreatic trypsin inhibitor Kunitz domain [PR00759] (39-53)
  IPR002223 Pancreatic trypsin inhibitor Kunitz domain [PR00759] (67-77)
  IPR002223 Pancreatic trypsin inhibitor Kunitz domain [PR00759] (77-92)
  IPR002223 Pancreatic trypsin inhibitor Kunitz domain [PS50279] (42-92)
  IPR002223 Pancreatic trypsin inhibitor Kunitz domain [SM00131] (40-92)
  IPR008197 WAP-type 'four-disulfide core' domain [PF00095] (1-25)
  IPR008197 WAP-type 'four-disulfide core' domain [PS51390] (1-26)
  IPR020901 Proteinase inhibitor I2, Kunitz, conserved site [PS00280] (70-88)
  IPR036645 Elafin-like superfamily [G3DSA:4.10.75.10] (1-27)
  IPR036645 Elafin-like superfamily [SSF57256] (1-26)
  IPR036880 Pancreatic trypsin inhibitor Kunitz domain superfamily [G3DSA:4.10.410.10] (39-92)
  IPR036880 Pancreatic trypsin inhibitor Kunitz domain superfamily [SSF57362] (37-92)
  IPR051388 Serine protease inhibitor and venom toxin [PTHR46751] (1-92)

Organism: NCBI:txid176938

Foldseek 3Di:
DPFQVVAPDRWTWDQDPVGIDTDDDPPPPPDPDDPCPLVVQLPDDWDQDDAQDFAWWWFHDPVVRAIDIDGHRPDDTGSRTHNDRVVNVVSD

pLDDT: mean 87.22, std 14.89, range [46.47, 98.31]

Radius of gyration: 20.97 Å; chains: 1; bounding box: 28×57×30 Å